Protein AF-A0A2W5YYU4-F1 (afdb_monomer)

pLDDT: mean 81.93, std 9.61, range [37.88, 91.38]

Secondary structure (DSSP, 8-state):
--HHHHHHHHHHHHHHHTT----SS--TTSPPPSSEEEETTSPPTT--HHHHHHHHTTSEEEEEE--TT--GGGTTTSTEEEEEESS--HHHHHHHHHHHH--

Radius of gyration: 12.79 Å; Cα contacts (8 Å, |Δi|>4): 121; c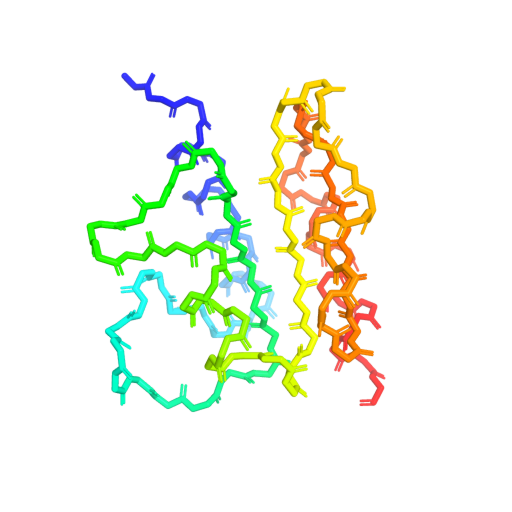hains: 1; bounding box: 33×30×32 Å

Organism: NCBI:txid3127015

Nearest PDB structures (foldseek):
  4d9g-assembly1_B  TM=3.992E-01  e=1.011E+00  Escherichia coli K-12
  1xea-assembly1_B  TM=5.828E-01  e=2.614E+00  Vibrio cholerae
  4d9m-assembly1_A  TM=4.147E-01  e=1.419E+00  Escherichia coli K-12
  4d9n-assembly1_B  TM=3.693E-01  e=1.992E+00  Escherichia coli K-12

Structure (mmCIF, N/CA/C/O backbone):
data_AF-A0A2W5YYU4-F1
#
_entry.id   AF-A0A2W5YYU4-F1
#
loop_
_atom_site.group_PDB
_atom_site.id
_atom_site.type_symbol
_atom_site.label_atom_id
_atom_site.label_alt_id
_atom_site.label_comp_id
_atom_site.label_asym_id
_atom_site.label_entity_id
_atom_site.label_seq_id
_atom_site.pdbx_PDB_ins_code
_atom_site.Cartn_x
_atom_site.Cartn_y
_atom_site.Cartn_z
_atom_site.occupancy
_atom_site.B_iso_or_equiv
_atom_site.auth_seq_id
_atom_site.auth_comp_id
_atom_site.auth_asym_id
_atom_site.auth_atom_id
_atom_site.pdbx_PDB_model_num
ATOM 1 N N . MET A 1 1 ? 19.364 9.387 -5.684 1.00 37.88 1 MET A N 1
ATOM 2 C CA . MET A 1 1 ? 18.039 9.543 -5.056 1.00 37.88 1 MET A CA 1
ATOM 3 C C . MET A 1 1 ? 17.054 8.809 -5.943 1.00 37.88 1 MET A C 1
ATOM 5 O O . MET A 1 1 ? 17.009 9.108 -7.130 1.00 37.88 1 MET A O 1
ATOM 9 N N . CYS A 1 2 ? 16.420 7.753 -5.434 1.00 39.72 2 CYS A N 1
ATOM 10 C CA . CYS A 1 2 ? 15.327 7.079 -6.139 1.00 39.72 2 CYS A CA 1
ATOM 11 C C . CYS A 1 2 ? 14.039 7.815 -5.782 1.00 39.72 2 CYS A C 1
ATOM 13 O O . CYS A 1 2 ? 13.822 8.074 -4.602 1.00 39.72 2 CYS A O 1
ATOM 15 N N . ALA A 1 3 ? 13.211 8.124 -6.780 1.00 52.31 3 ALA A N 1
ATOM 16 C CA . ALA A 1 3 ? 11.936 8.820 -6.597 1.00 52.31 3 ALA A CA 1
ATOM 17 C C . ALA A 1 3 ? 11.012 8.130 -5.569 1.00 52.31 3 ALA A C 1
ATOM 19 O O . ALA A 1 3 ? 10.203 8.790 -4.925 1.00 52.31 3 ALA A O 1
ATOM 20 N N . ASP A 1 4 ? 11.179 6.820 -5.365 1.00 64.75 4 ASP A N 1
ATOM 21 C CA . ASP A 1 4 ? 10.441 6.047 -4.364 1.00 64.75 4 ASP A CA 1
ATOM 22 C C . ASP A 1 4 ? 10.809 6.386 -2.913 1.00 64.75 4 ASP A C 1
ATOM 24 O O . ASP A 1 4 ? 9.954 6.303 -2.037 1.00 64.75 4 ASP A O 1
ATOM 28 N N . ALA A 1 5 ? 12.051 6.800 -2.635 1.00 67.31 5 ALA A N 1
ATOM 29 C CA . ALA A 1 5 ? 12.471 7.145 -1.275 1.00 67.31 5 ALA A CA 1
ATOM 30 C C . ALA A 1 5 ? 11.847 8.470 -0.812 1.00 67.31 5 ALA A C 1
ATOM 32 O O . ALA A 1 5 ? 11.309 8.535 0.290 1.00 67.31 5 ALA A O 1
ATOM 33 N N . ASP A 1 6 ? 11.848 9.484 -1.683 1.00 75.44 6 ASP A N 1
ATOM 34 C CA . ASP A 1 6 ? 11.248 10.794 -1.399 1.00 75.44 6 ASP A CA 1
ATOM 35 C C . ASP A 1 6 ? 9.714 10.679 -1.257 1.00 75.44 6 ASP A C 1
ATOM 37 O O . ASP A 1 6 ? 9.097 11.335 -0.414 1.00 75.44 6 ASP A O 1
ATOM 41 N N . LEU A 1 7 ? 9.087 9.797 -2.052 1.00 78.31 7 LEU A N 1
ATOM 42 C CA . LEU A 1 7 ? 7.665 9.464 -1.938 1.00 78.31 7 LEU A CA 1
ATOM 43 C C . LEU A 1 7 ? 7.346 8.797 -0.593 1.00 78.31 7 LEU A C 1
ATOM 45 O O . LEU A 1 7 ? 6.381 9.190 0.061 1.00 78.31 7 LEU A O 1
ATOM 49 N N . LEU A 1 8 ? 8.137 7.800 -0.184 1.00 78.44 8 LEU A N 1
ATOM 50 C CA . LEU A 1 8 ? 7.959 7.090 1.087 1.00 78.44 8 LEU A CA 1
ATOM 51 C C . LEU A 1 8 ? 8.166 8.010 2.294 1.00 78.44 8 LEU A C 1
ATOM 53 O O . LEU A 1 8 ? 7.393 7.932 3.250 1.00 78.44 8 LEU A O 1
ATOM 57 N N . GLU A 1 9 ? 9.168 8.889 2.246 1.00 82.75 9 GLU A N 1
ATOM 58 C CA . GLU A 1 9 ? 9.412 9.900 3.280 1.00 82.75 9 GLU A CA 1
ATOM 59 C C . GLU A 1 9 ? 8.215 10.850 3.393 1.00 82.75 9 GLU A C 1
ATOM 61 O O . GLU A 1 9 ? 7.593 10.928 4.452 1.00 82.75 9 GLU A O 1
ATOM 66 N N . SER A 1 10 ? 7.796 11.452 2.275 1.00 86.12 10 SER A N 1
ATOM 67 C CA . SER A 1 10 ? 6.640 12.359 2.234 1.00 86.1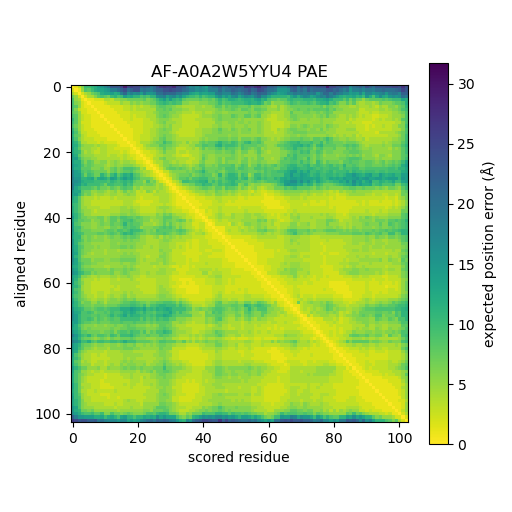2 10 SER A CA 1
ATOM 68 C C . SER A 1 10 ? 5.351 11.688 2.720 1.00 86.12 10 SER A C 1
ATOM 70 O O . SER A 1 10 ? 4.538 12.303 3.407 1.00 86.12 10 SER A O 1
ATOM 72 N N . LEU A 1 11 ? 5.135 10.419 2.357 1.00 84.75 11 LEU A N 1
ATOM 73 C CA . LEU A 1 11 ? 3.968 9.654 2.790 1.00 84.75 11 LEU A CA 1
ATOM 74 C C . LEU A 1 11 ? 3.997 9.397 4.300 1.00 84.75 11 LEU A C 1
ATOM 76 O O . LEU A 1 11 ? 2.979 9.567 4.966 1.00 84.75 11 LEU A O 1
ATOM 80 N N . THR A 1 12 ? 5.159 9.019 4.832 1.00 86.06 12 THR A N 1
ATOM 81 C CA . THR A 1 12 ? 5.352 8.767 6.266 1.00 86.06 12 THR A CA 1
ATOM 82 C C . THR A 1 12 ? 5.111 10.036 7.077 1.00 86.06 12 THR A C 1
ATOM 84 O O . THR A 1 12 ? 4.414 9.991 8.093 1.00 86.06 12 THR A O 1
ATOM 87 N N . GLU A 1 13 ? 5.632 11.176 6.618 1.00 88.62 13 GLU A N 1
ATOM 88 C CA . GLU A 1 13 ? 5.409 12.477 7.253 1.00 88.62 13 GLU A CA 1
ATOM 89 C C . GLU A 1 13 ? 3.926 12.855 7.265 1.00 88.62 13 GLU A C 1
ATOM 91 O O . GLU A 1 13 ? 3.388 13.185 8.321 1.00 88.62 13 GLU A O 1
ATOM 96 N N . LEU A 1 14 ? 3.240 12.749 6.122 1.00 87.50 14 LEU A N 1
ATOM 97 C CA . LEU A 1 14 ? 1.814 13.069 6.024 1.00 87.50 14 LEU A CA 1
ATOM 98 C C . LEU A 1 14 ? 0.952 12.174 6.915 1.00 87.50 14 LEU A C 1
ATOM 100 O O . LEU A 1 14 ? 0.102 12.674 7.641 1.00 87.50 14 LEU A O 1
ATOM 104 N N . MET A 1 15 ? 1.195 10.864 6.910 1.00 85.50 15 MET A N 1
ATOM 105 C CA . MET A 1 15 ? 0.479 9.931 7.783 1.00 85.50 15 MET A CA 1
ATOM 106 C C . MET A 1 15 ? 0.714 10.242 9.264 1.00 85.50 15 MET A C 1
ATOM 108 O O . MET A 1 15 ? -0.223 10.212 10.057 1.00 85.50 15 MET A O 1
ATOM 112 N N . THR A 1 16 ? 1.946 10.596 9.635 1.00 86.81 16 THR A N 1
ATOM 113 C CA . THR A 1 16 ? 2.275 10.974 11.016 1.00 86.81 16 THR A CA 1
ATOM 114 C C . THR A 1 16 ? 1.559 12.261 11.431 1.00 86.81 16 THR A C 1
ATOM 116 O O . THR A 1 16 ? 1.089 12.354 12.565 1.00 86.81 16 THR A O 1
ATOM 119 N N . LEU A 1 17 ? 1.435 13.239 10.525 1.00 87.56 17 LEU A N 1
ATOM 120 C CA . LEU A 1 17 ? 0.684 14.479 10.762 1.00 87.56 17 LEU A CA 1
ATOM 121 C C . LEU A 1 17 ? -0.813 14.222 10.991 1.00 87.56 17 LEU A C 1
ATOM 123 O O . LEU A 1 17 ? -1.403 14.863 11.857 1.00 87.56 17 LEU A O 1
ATOM 127 N N . GLU A 1 18 ? -1.394 13.244 10.294 1.00 84.25 18 GLU A N 1
ATOM 128 C CA . GLU A 1 18 ? -2.781 12.793 10.499 1.00 84.25 18 GLU A CA 1
ATOM 129 C C . GLU A 1 18 ? -2.945 11.862 11.720 1.00 84.25 18 GLU A C 1
ATOM 131 O O . GLU A 1 18 ? -4.036 11.369 12.003 1.00 84.25 18 GLU A O 1
ATOM 136 N N . GLY A 1 19 ? -1.871 11.605 12.476 1.00 82.19 19 GLY A N 1
ATOM 137 C CA . GLY A 1 19 ? -1.901 10.751 13.666 1.00 82.19 19 GLY A CA 1
ATOM 138 C C . GLY A 1 19 ? -1.920 9.246 13.373 1.00 82.19 19 GLY A C 1
ATOM 139 O O . GLY A 1 19 ? -2.181 8.451 14.277 1.00 82.19 19 GLY A O 1
ATOM 140 N N . VAL A 1 20 ? -1.620 8.834 12.139 1.00 83.31 20 VAL A N 1
ATOM 141 C CA . VAL A 1 20 ? -1.490 7.427 11.747 1.00 83.31 20 VAL A CA 1
ATOM 142 C C . VAL A 1 20 ? -0.092 6.925 12.110 1.00 83.31 20 VAL A C 1
ATOM 144 O O . VAL A 1 20 ? 0.923 7.477 11.687 1.00 83.31 20 VAL A O 1
ATOM 147 N N . ALA A 1 21 ? -0.023 5.847 12.894 1.00 83.19 21 ALA A N 1
ATOM 148 C CA . ALA A 1 21 ? 1.245 5.224 13.260 1.00 83.19 21 ALA A CA 1
ATOM 149 C C . ALA A 1 21 ? 1.837 4.455 12.068 1.00 83.19 21 ALA A C 1
ATOM 151 O O . ALA A 1 21 ? 1.305 3.423 11.657 1.00 83.19 21 ALA A O 1
ATOM 152 N N . VAL A 1 22 ? 2.965 4.931 11.537 1.00 82.56 22 VAL A N 1
ATOM 153 C CA . VAL A 1 22 ? 3.669 4.292 10.416 1.00 82.56 22 VAL A CA 1
ATOM 154 C C . VAL A 1 22 ? 4.898 3.547 10.919 1.00 82.56 22 VAL A C 1
ATOM 156 O O . VAL A 1 22 ? 5.729 4.103 11.632 1.00 82.56 22 VAL A O 1
ATOM 159 N N . THR A 1 23 ? 5.040 2.286 10.510 1.00 81.94 23 THR A N 1
ATOM 160 C CA . THR A 1 23 ? 6.277 1.516 10.708 1.00 81.94 23 THR A CA 1
ATOM 161 C C . THR A 1 23 ? 6.947 1.307 9.350 1.00 81.94 23 THR A C 1
ATOM 163 O O . THR A 1 23 ? 6.484 0.464 8.580 1.00 81.94 23 THR A O 1
ATOM 166 N N . PRO A 1 24 ? 8.011 2.058 9.016 1.00 77.75 24 PRO A N 1
ATOM 167 C CA . PRO A 1 24 ? 8.717 1.878 7.755 1.00 77.75 24 PRO A CA 1
ATOM 168 C C . PRO A 1 24 ? 9.535 0.582 7.784 1.00 77.75 24 PRO A C 1
ATOM 170 O O . PRO A 1 24 ? 10.218 0.300 8.766 1.00 77.75 24 PRO A O 1
ATOM 173 N N . ASN A 1 25 ? 9.491 -0.187 6.692 1.00 73.56 25 ASN A N 1
ATOM 174 C CA . ASN A 1 25 ? 10.269 -1.420 6.500 1.00 73.56 25 ASN A CA 1
ATOM 175 C C . ASN A 1 25 ? 10.269 -2.358 7.727 1.00 73.56 25 ASN A C 1
ATOM 177 O O . ASN A 1 25 ? 11.338 -2.678 8.254 1.00 73.56 25 ASN A O 1
ATOM 181 N N . PRO A 1 26 ? 9.088 -2.796 8.202 1.00 72.19 26 PRO A N 1
ATOM 182 C CA . PRO A 1 26 ? 9.002 -3.621 9.393 1.00 72.19 26 PRO A CA 1
ATOM 183 C C . PRO A 1 26 ? 9.738 -4.945 9.195 1.00 72.19 26 PRO A C 1
ATOM 185 O O . PRO A 1 26 ? 9.693 -5.562 8.125 1.00 72.19 26 PRO A O 1
ATOM 188 N N . GLU A 1 27 ? 10.364 -5.430 10.263 1.00 71.88 27 GLU A N 1
ATOM 189 C CA . GLU A 1 27 ? 10.930 -6.772 10.260 1.00 71.88 27 GLU A CA 1
ATOM 190 C C . GLU A 1 27 ? 9.837 -7.839 10.023 1.00 71.88 27 GLU A C 1
ATOM 192 O O . GLU A 1 27 ? 8.654 -7.630 10.340 1.00 71.88 27 GLU A O 1
ATOM 197 N N . PRO A 1 28 ? 10.213 -9.031 9.516 1.00 64.06 28 PRO A N 1
ATOM 198 C CA . PRO A 1 28 ? 9.350 -10.209 9.385 1.00 64.06 28 PRO A CA 1
ATOM 199 C C . PRO A 1 28 ? 8.565 -10.618 10.648 1.00 64.06 28 PRO A C 1
ATOM 201 O O . PRO A 1 28 ? 7.668 -11.450 10.567 1.00 64.06 28 PRO A O 1
ATOM 204 N N . THR A 1 29 ? 8.892 -10.048 11.805 1.00 67.69 29 THR A N 1
ATOM 205 C CA . THR A 1 29 ? 8.336 -10.358 13.129 1.00 67.69 29 THR A CA 1
ATOM 206 C C . THR A 1 29 ? 7.567 -9.198 13.765 1.00 67.69 29 THR A C 1
ATOM 208 O O . THR A 1 29 ? 7.087 -9.340 14.887 1.00 67.69 29 THR A O 1
ATOM 211 N N . ALA A 1 30 ? 7.451 -8.054 13.083 1.00 69.94 30 ALA A N 1
ATOM 212 C CA . ALA A 1 30 ? 6.695 -6.908 13.586 1.00 69.94 30 ALA A CA 1
ATOM 213 C C . ALA A 1 30 ? 5.214 -7.243 13.854 1.00 69.94 30 ALA A C 1
ATOM 215 O O . ALA A 1 30 ? 4.676 -8.194 13.281 1.00 69.94 30 ALA A O 1
ATOM 216 N N . ALA A 1 31 ? 4.578 -6.436 14.708 1.00 75.62 31 ALA A N 1
ATOM 217 C CA . ALA A 1 31 ? 3.155 -6.537 15.023 1.00 75.62 31 ALA A CA 1
ATOM 218 C C . ALA A 1 31 ? 2.270 -6.463 13.766 1.00 75.62 31 ALA A C 1
ATOM 220 O O . ALA A 1 31 ? 2.664 -5.893 12.745 1.00 75.62 31 ALA A O 1
ATOM 221 N N . ASP A 1 32 ? 1.071 -7.038 13.865 1.00 82.19 32 ASP A N 1
ATOM 222 C CA . ASP A 1 32 ? 0.107 -7.081 12.768 1.00 82.19 32 ASP A CA 1
ATOM 223 C C . ASP A 1 32 ? -0.394 -5.664 12.421 1.00 82.19 32 ASP A C 1
ATOM 225 O O . ASP A 1 32 ? -0.915 -4.969 13.300 1.00 82.19 32 ASP A O 1
ATOM 229 N N . PRO A 1 33 ? -0.237 -5.210 11.164 1.00 84.69 33 PRO A N 1
ATOM 230 C CA . PRO A 1 33 ? -0.688 -3.892 10.737 1.00 84.69 33 PRO A CA 1
ATOM 231 C C . PRO A 1 33 ? -2.191 -3.884 10.436 1.00 84.69 33 PRO A C 1
ATOM 233 O O . PRO A 1 33 ? -2.776 -4.905 10.089 1.00 84.69 33 PRO A O 1
ATOM 236 N N . THR A 1 34 ? -2.820 -2.711 10.485 1.00 86.69 34 THR A N 1
ATOM 237 C CA . THR A 1 34 ? -4.203 -2.527 10.005 1.00 86.69 34 THR A CA 1
ATOM 238 C C . THR A 1 34 ? -4.283 -2.404 8.482 1.00 86.69 34 THR A C 1
ATOM 240 O O . THR A 1 34 ? -5.277 -2.805 7.884 1.00 86.69 34 THR A O 1
ATOM 243 N N . LEU A 1 35 ? -3.230 -1.880 7.850 1.00 87.88 35 LEU A N 1
ATOM 244 C CA . LEU A 1 35 ? -3.098 -1.675 6.409 1.00 87.88 35 LEU A CA 1
ATOM 245 C C . LEU A 1 35 ? -1.625 -1.819 6.016 1.00 87.88 35 LEU A C 1
ATOM 247 O O . LEU A 1 35 ? -0.735 -1.351 6.727 1.00 87.88 35 LEU A O 1
ATOM 251 N N . VAL A 1 36 ? -1.366 -2.430 4.864 1.00 89.00 36 VAL A N 1
ATOM 252 C CA . VAL A 1 36 ? -0.016 -2.572 4.308 1.00 89.00 36 VAL A CA 1
ATOM 253 C C . VAL A 1 36 ? 0.120 -1.718 3.058 1.00 89.00 36 VAL A C 1
ATOM 255 O O . VAL A 1 36 ? -0.633 -1.901 2.109 1.00 89.00 36 VAL A O 1
ATOM 258 N N . VAL A 1 37 ? 1.115 -0.835 3.015 1.00 88.25 37 VAL A N 1
ATOM 259 C CA . VAL A 1 37 ? 1.500 -0.112 1.794 1.00 88.25 37 VAL A CA 1
ATOM 260 C C . VAL A 1 37 ? 2.867 -0.616 1.355 1.00 88.25 37 VAL A C 1
ATOM 262 O O . VAL A 1 37 ? 3.812 -0.599 2.144 1.00 88.25 37 VAL A O 1
ATOM 265 N N . ALA A 1 38 ? 2.980 -1.092 0.118 1.00 87.38 38 ALA A N 1
ATOM 266 C CA . ALA A 1 38 ? 4.214 -1.678 -0.390 1.00 87.38 38 ALA A CA 1
ATOM 267 C C . ALA A 1 38 ? 4.521 -1.216 -1.817 1.00 87.38 38 ALA A C 1
ATOM 269 O O . ALA A 1 38 ? 3.697 -1.349 -2.719 1.00 87.38 38 ALA A O 1
ATOM 270 N N . ALA A 1 39 ? 5.739 -0.716 -2.027 1.00 87.19 39 ALA A N 1
ATOM 271 C CA . ALA A 1 39 ? 6.263 -0.413 -3.353 1.00 87.19 39 ALA A CA 1
ATOM 272 C C . ALA A 1 39 ? 6.831 -1.687 -3.994 1.00 87.19 39 ALA A C 1
ATOM 274 O O . ALA A 1 39 ? 7.865 -2.206 -3.574 1.00 87.19 39 ALA A O 1
ATOM 275 N N . ALA A 1 40 ? 6.155 -2.193 -5.024 1.00 82.56 40 ALA A N 1
ATOM 276 C CA . ALA A 1 40 ? 6.509 -3.438 -5.693 1.00 82.56 40 ALA A CA 1
ATOM 277 C C . ALA A 1 40 ? 7.764 -3.338 -6.575 1.00 82.56 40 ALA A C 1
ATOM 279 O O . ALA A 1 40 ? 8.321 -4.366 -6.962 1.00 82.56 40 ALA A O 1
ATOM 280 N N . ASP A 1 41 ? 8.229 -2.121 -6.856 1.00 82.38 41 ASP A N 1
ATOM 281 C CA . ASP A 1 41 ? 9.466 -1.880 -7.604 1.00 82.38 41 ASP A CA 1
ATOM 282 C C . ASP A 1 41 ? 10.687 -1.703 -6.684 1.00 82.38 41 ASP A C 1
ATOM 284 O O . ASP A 1 41 ? 11.825 -1.727 -7.150 1.00 82.38 41 ASP A O 1
ATOM 288 N N . ALA A 1 42 ? 10.465 -1.565 -5.371 1.00 79.88 42 ALA A N 1
ATOM 289 C CA . ALA A 1 42 ? 11.488 -1.228 -4.385 1.00 79.88 42 ALA A CA 1
ATOM 290 C C . ALA A 1 42 ? 11.375 -2.106 -3.126 1.00 79.88 42 ALA A C 1
ATOM 292 O O . ALA A 1 42 ? 11.182 -1.620 -2.011 1.00 79.88 42 ALA A O 1
ATOM 293 N N . TRP A 1 43 ? 11.497 -3.425 -3.298 1.00 79.25 43 TRP A N 1
ATOM 294 C CA . TRP A 1 43 ? 11.444 -4.367 -2.179 1.00 79.25 43 TRP A CA 1
ATOM 295 C C . TRP A 1 43 ? 12.666 -4.249 -1.254 1.00 79.25 43 TRP A C 1
ATOM 297 O O . TRP A 1 43 ? 13.803 -4.203 -1.738 1.00 79.25 43 TRP A O 1
ATOM 307 N N . PRO A 1 44 ? 12.476 -4.308 0.076 1.00 75.50 44 PRO A N 1
ATOM 308 C CA . PRO A 1 44 ? 13.588 -4.522 0.987 1.00 75.50 44 PRO A CA 1
ATOM 309 C C . PRO A 1 44 ? 14.226 -5.908 0.764 1.00 75.50 44 PRO A C 1
ATOM 311 O O . PRO A 1 44 ? 13.562 -6.835 0.288 1.00 75.50 44 PRO A O 1
ATOM 314 N N . PRO A 1 45 ? 15.502 -6.106 1.145 1.00 77.19 45 PRO A N 1
ATOM 315 C CA . PRO A 1 45 ? 16.156 -7.407 1.046 1.00 77.19 45 PRO A CA 1
ATOM 316 C C . PRO A 1 45 ? 15.340 -8.520 1.721 1.00 77.19 45 PRO A C 1
ATOM 318 O O . PRO A 1 45 ? 14.891 -8.372 2.855 1.00 77.19 45 PRO A O 1
ATOM 321 N N . GLY A 1 46 ? 15.151 -9.640 1.019 1.00 76.62 46 GLY A N 1
ATOM 322 C CA . GLY A 1 46 ? 14.381 -10.788 1.516 1.00 76.62 46 GLY A CA 1
ATOM 323 C C . GLY A 1 46 ? 12.861 -10.674 1.349 1.00 76.62 46 GLY A C 1
ATOM 324 O O . GLY A 1 46 ? 12.158 -11.652 1.604 1.00 76.62 46 GLY A O 1
ATOM 325 N N . TRP A 1 47 ? 12.350 -9.536 0.875 1.00 81.31 47 TRP A N 1
ATOM 326 C CA . TRP A 1 47 ? 10.944 -9.384 0.520 1.00 81.31 47 TRP A CA 1
ATOM 327 C C . TRP A 1 47 ? 10.696 -9.690 -0.954 1.00 81.31 47 TRP A C 1
ATOM 329 O O . TRP A 1 47 ? 11.489 -9.381 -1.838 1.00 81.31 47 TRP A O 1
ATOM 339 N N . THR A 1 48 ? 9.554 -10.315 -1.206 1.00 85.50 48 THR A N 1
ATOM 340 C CA . THR A 1 48 ? 9.004 -10.602 -2.527 1.00 85.50 48 THR A CA 1
ATOM 341 C C . THR A 1 48 ? 7.493 -10.420 -2.461 1.00 85.50 48 THR A C 1
ATOM 343 O O . THR A 1 48 ? 6.906 -10.464 -1.377 1.00 85.50 48 THR A O 1
ATOM 346 N N . LEU A 1 49 ? 6.829 -10.318 -3.613 1.00 84.25 49 LEU A N 1
ATOM 347 C CA . LEU A 1 49 ? 5.365 -10.332 -3.648 1.00 84.25 49 LEU A CA 1
ATOM 348 C C . LEU A 1 49 ? 4.791 -11.593 -2.975 1.00 84.25 49 LEU A C 1
ATOM 350 O O . LEU A 1 49 ? 3.809 -11.513 -2.246 1.00 84.25 49 LEU A O 1
ATOM 354 N N . ALA A 1 50 ? 5.437 -12.749 -3.159 1.00 86.25 50 ALA A N 1
ATOM 355 C CA . ALA A 1 50 ? 5.020 -14.002 -2.535 1.00 86.25 50 ALA A CA 1
ATOM 356 C C . ALA A 1 50 ? 5.140 -13.969 -1.002 1.00 86.25 50 ALA A C 1
ATOM 358 O O . ALA A 1 50 ? 4.227 -14.423 -0.316 1.00 86.25 50 ALA A O 1
ATOM 359 N N . SER A 1 51 ? 6.227 -13.416 -0.452 1.00 86.31 51 SER A N 1
ATOM 360 C CA . SER A 1 51 ? 6.403 -13.305 1.003 1.00 86.31 51 SER A CA 1
ATOM 361 C C . SER A 1 51 ? 5.477 -12.254 1.617 1.00 86.31 51 SER A C 1
ATOM 363 O O . SER A 1 51 ? 4.932 -12.485 2.695 1.00 86.31 51 SER A O 1
ATOM 365 N N . LEU A 1 52 ? 5.244 -11.139 0.914 1.00 85.88 52 LEU A N 1
ATOM 366 C CA . LEU A 1 52 ? 4.252 -10.133 1.291 1.00 85.88 52 LEU A CA 1
ATOM 367 C C . LEU A 1 52 ? 2.856 -10.761 1.346 1.00 85.88 52 LEU A C 1
ATOM 369 O O . LEU A 1 52 ? 2.162 -10.639 2.349 1.00 85.88 52 LEU A O 1
ATOM 373 N N . HIS A 1 53 ? 2.476 -11.488 0.298 1.00 87.06 53 HIS A N 1
ATOM 374 C CA . HIS A 1 53 ? 1.188 -12.157 0.211 1.00 87.06 53 HIS A CA 1
ATOM 375 C C . HIS A 1 53 ? 1.028 -13.236 1.291 1.00 87.06 53 HIS A C 1
ATOM 377 O O . HIS A 1 53 ? 0.025 -13.249 1.994 1.00 87.06 53 HIS A O 1
ATOM 383 N N . ALA A 1 54 ? 2.032 -14.088 1.508 1.00 86.94 54 ALA A N 1
ATOM 384 C CA . ALA A 1 54 ? 1.976 -15.124 2.539 1.00 86.94 54 ALA A CA 1
ATOM 385 C C . ALA A 1 54 ? 1.768 -14.553 3.950 1.00 86.94 54 ALA A C 1
ATOM 387 O O . ALA A 1 54 ? 1.081 -15.169 4.766 1.00 86.94 54 ALA A O 1
ATOM 388 N N . ARG A 1 55 ? 2.353 -13.385 4.236 1.00 84.56 55 ARG A N 1
ATOM 389 C CA . ARG A 1 55 ? 2.271 -12.760 5.555 1.00 84.56 55 ARG A CA 1
ATOM 390 C C . ARG A 1 55 ? 1.042 -11.876 5.726 1.00 84.56 55 ARG A C 1
ATOM 392 O O . ARG A 1 55 ? 0.436 -11.887 6.791 1.00 84.56 55 ARG A O 1
ATOM 399 N N . PHE A 1 56 ? 0.688 -11.118 4.694 1.00 86.62 56 PHE A N 1
ATOM 400 C CA . PHE A 1 56 ? -0.287 -10.041 4.801 1.00 86.62 56 PHE A CA 1
ATOM 401 C C . PHE A 1 56 ? -1.561 -10.246 3.977 1.00 86.62 56 PHE A C 1
ATOM 403 O O . PHE A 1 56 ? -2.366 -9.326 3.895 1.00 86.62 56 PHE A O 1
ATOM 410 N N . CYS A 1 57 ? -1.807 -11.433 3.409 1.00 87.25 57 CYS A N 1
ATOM 411 C CA . CYS A 1 57 ? -3.018 -11.710 2.616 1.00 87.25 57 CYS A CA 1
ATOM 412 C C . CYS A 1 57 ? -4.338 -11.370 3.326 1.00 87.25 57 CYS A C 1
ATOM 414 O O . CYS A 1 57 ? -5.330 -11.100 2.656 1.00 87.25 57 CYS A O 1
ATOM 416 N N . ARG A 1 58 ? -4.355 -11.383 4.663 1.00 88.12 58 ARG A N 1
ATOM 417 C CA . ARG A 1 58 ? -5.532 -11.092 5.498 1.00 88.12 58 ARG A CA 1
ATOM 418 C C . ARG A 1 58 ? -5.753 -9.609 5.780 1.00 88.12 58 ARG A C 1
ATOM 420 O O . ARG A 1 58 ? -6.820 -9.251 6.270 1.00 88.12 58 ARG A O 1
ATOM 427 N N . PHE A 1 59 ? -4.768 -8.764 5.500 1.00 86.94 59 PHE A N 1
ATOM 428 C CA . PHE A 1 59 ? -4.858 -7.330 5.738 1.00 86.94 59 PHE A CA 1
ATOM 429 C C . PHE A 1 59 ? -5.128 -6.600 4.419 1.00 86.94 59 PHE A C 1
ATOM 431 O O . PHE A 1 59 ? -4.696 -7.061 3.354 1.00 86.94 59 PHE A O 1
ATOM 438 N N . PRO A 1 60 ? -5.834 -5.461 4.461 1.00 88.81 60 PRO A N 1
ATOM 439 C CA . PRO A 1 60 ? -5.871 -4.536 3.344 1.00 88.81 60 PRO A CA 1
ATOM 440 C C . PRO A 1 60 ? -4.450 -4.198 2.886 1.00 88.81 60 PRO A C 1
ATOM 442 O O . PRO A 1 60 ? -3.561 -3.955 3.708 1.00 88.81 60 PRO A O 1
ATOM 445 N N . CYS A 1 61 ? -4.224 -4.209 1.575 1.00 89.94 61 CYS A N 1
ATOM 446 C CA . CYS A 1 61 ? -2.907 -3.957 1.009 1.00 89.94 61 CYS A CA 1
ATOM 447 C C . CYS A 1 61 ? -2.998 -3.025 -0.196 1.00 89.94 61 CYS A C 1
ATOM 449 O O . CYS A 1 61 ? -3.783 -3.266 -1.109 1.00 89.94 61 CYS A O 1
ATOM 451 N N . ILE A 1 62 ? -2.170 -1.984 -0.205 1.00 90.88 62 ILE A N 1
ATOM 452 C CA . ILE A 1 62 ? -1.961 -1.080 -1.330 1.00 90.88 62 ILE A CA 1
ATOM 453 C C . ILE A 1 62 ? -0.589 -1.394 -1.928 1.00 90.88 62 ILE A C 1
ATOM 455 O O . ILE A 1 62 ? 0.445 -1.186 -1.289 1.00 90.88 62 ILE A O 1
ATOM 459 N N . LEU A 1 63 ? -0.578 -1.878 -3.166 1.00 90.88 63 LEU A N 1
ATOM 460 C CA . LEU A 1 63 ? 0.629 -2.080 -3.956 1.00 90.88 63 LEU A CA 1
ATOM 461 C C . LEU A 1 63 ? 0.872 -0.877 -4.864 1.00 90.88 63 LEU A C 1
ATOM 463 O O . LEU A 1 63 ? 0.003 -0.499 -5.647 1.00 90.88 63 LEU A O 1
ATOM 467 N N . LEU A 1 64 ? 2.073 -0.313 -4.786 1.00 90.12 64 LEU A N 1
ATOM 468 C CA . LEU A 1 64 ? 2.534 0.786 -5.630 1.00 90.12 64 LEU A CA 1
ATOM 469 C C . LEU A 1 64 ? 3.512 0.241 -6.677 1.00 90.12 64 LEU A C 1
ATOM 471 O O . LEU A 1 64 ? 4.458 -0.454 -6.313 1.00 90.12 64 LEU A O 1
ATOM 475 N N . SER A 1 65 ? 3.329 0.546 -7.960 1.00 88.81 65 SER A N 1
ATOM 476 C CA . SER A 1 65 ? 4.330 0.225 -8.993 1.00 88.81 65 SER A CA 1
ATOM 477 C C . SER A 1 65 ? 4.232 1.174 -10.180 1.00 88.81 65 SER A C 1
ATOM 479 O O . SER A 1 65 ? 3.140 1.507 -10.629 1.00 88.81 65 SER A O 1
ATOM 481 N N . GLY A 1 66 ? 5.370 1.603 -10.714 1.00 87.12 66 GLY A N 1
ATOM 482 C CA . GLY A 1 66 ? 5.498 2.313 -11.985 1.00 87.12 66 GLY A CA 1
ATOM 483 C C . GLY A 1 66 ? 5.629 1.388 -13.195 1.00 87.12 66 GLY A C 1
ATOM 484 O O . GLY A 1 66 ? 5.711 1.869 -14.326 1.00 87.12 66 GLY A O 1
ATOM 485 N N . SER A 1 67 ? 5.654 0.067 -12.998 1.00 83.94 67 SER A N 1
ATOM 486 C CA . SER A 1 67 ? 5.707 -0.892 -14.099 1.00 83.94 67 SER A CA 1
ATOM 487 C C . SER A 1 67 ? 4.423 -0.847 -14.927 1.00 83.94 67 SER A C 1
ATOM 489 O O . SER A 1 67 ? 3.342 -1.133 -14.426 1.00 83.94 67 SER A O 1
ATOM 491 N N . ALA A 1 68 ? 4.548 -0.590 -16.233 1.00 80.12 68 ALA A N 1
ATOM 492 C CA . ALA A 1 68 ? 3.425 -0.653 -17.177 1.00 80.12 68 ALA A CA 1
ATOM 493 C C . ALA A 1 68 ? 2.867 -2.076 -17.368 1.00 80.12 68 ALA A C 1
ATOM 495 O O . ALA A 1 68 ? 1.821 -2.262 -17.986 1.00 80.12 68 ALA A O 1
ATOM 496 N N . LEU A 1 69 ? 3.601 -3.082 -16.887 1.00 79.94 69 LEU A N 1
ATOM 497 C CA . LEU A 1 69 ? 3.175 -4.474 -16.898 1.00 79.94 69 LEU A CA 1
ATOM 498 C C . LEU A 1 69 ? 2.469 -4.863 -15.602 1.00 79.94 69 LEU A C 1
ATOM 500 O O . LEU A 1 69 ? 1.804 -5.889 -15.602 1.00 79.94 69 LEU A O 1
ATOM 504 N N . ALA A 1 70 ? 2.620 -4.094 -14.519 1.00 81.81 70 ALA A N 1
ATOM 505 C CA . ALA A 1 70 ? 1.892 -4.318 -13.279 1.00 81.81 70 ALA A CA 1
ATOM 506 C C . ALA A 1 70 ? 0.485 -3.706 -13.370 1.00 81.81 70 ALA A C 1
ATOM 508 O O . ALA A 1 70 ? 0.256 -2.726 -14.074 1.00 81.81 70 ALA A O 1
ATOM 509 N N . GLY A 1 71 ? -0.467 -4.311 -12.668 1.00 83.38 71 GLY A N 1
ATOM 510 C CA . GLY A 1 71 ? -1.854 -3.862 -12.627 1.00 83.38 71 GLY A CA 1
ATOM 511 C C . GLY A 1 71 ? -2.593 -4.511 -11.466 1.00 83.38 71 GLY A C 1
ATOM 512 O O . GLY A 1 71 ? -1.980 -5.192 -10.642 1.00 83.38 71 GLY A O 1
ATOM 513 N N . ASP A 1 72 ? -3.916 -4.369 -11.437 1.00 84.12 72 ASP A N 1
ATOM 514 C CA . ASP A 1 72 ? -4.773 -4.856 -10.341 1.00 84.12 72 ASP A CA 1
ATOM 515 C C . ASP A 1 72 ? -4.555 -6.338 -9.998 1.00 84.12 72 ASP A C 1
ATOM 517 O O . ASP A 1 72 ? -4.652 -6.750 -8.842 1.00 84.12 72 ASP A O 1
ATOM 521 N N . PHE A 1 73 ? -4.172 -7.150 -10.987 1.00 84.69 73 PHE A N 1
ATOM 522 C CA . PHE A 1 73 ? -3.857 -8.564 -10.793 1.00 84.69 73 PHE A CA 1
ATOM 523 C C . PHE A 1 73 ? -2.690 -8.808 -9.815 1.00 84.69 73 PHE A C 1
ATOM 525 O O . PHE A 1 73 ? -2.635 -9.867 -9.194 1.00 84.69 73 PHE A O 1
ATOM 532 N N . ALA A 1 74 ? -1.771 -7.850 -9.645 1.00 84.12 74 ALA A N 1
ATOM 533 C CA . ALA A 1 74 ? -0.675 -7.944 -8.680 1.00 84.12 74 ALA A CA 1
ATOM 534 C C . ALA A 1 74 ? -1.185 -7.885 -7.231 1.00 84.12 74 ALA A C 1
ATOM 536 O O . ALA A 1 74 ? -0.592 -8.498 -6.343 1.00 84.12 74 ALA A O 1
ATOM 537 N N . ALA A 1 75 ? -2.305 -7.191 -7.002 1.00 85.56 75 ALA A N 1
ATOM 538 C CA . ALA A 1 75 ? -2.948 -7.068 -5.698 1.00 85.56 75 ALA A CA 1
ATOM 539 C C . ALA A 1 75 ? -4.029 -8.139 -5.454 1.00 85.56 75 ALA A C 1
ATOM 541 O O . ALA A 1 75 ? -4.515 -8.273 -4.334 1.00 85.56 75 ALA A O 1
ATOM 542 N N . ALA A 1 76 ? -4.374 -8.949 -6.459 1.00 84.12 76 ALA A N 1
ATOM 543 C CA . ALA A 1 76 ? -5.480 -9.908 -6.389 1.00 84.12 76 ALA A CA 1
ATOM 544 C C . ALA A 1 76 ? -5.316 -11.019 -5.331 1.00 84.12 76 ALA A C 1
ATOM 546 O O . ALA A 1 76 ? -6.290 -11.687 -4.994 1.00 84.12 76 ALA A O 1
ATOM 547 N N . GLY A 1 77 ? -4.106 -11.238 -4.804 1.00 81.12 77 GLY A N 1
ATOM 548 C CA . GLY A 1 77 ? -3.884 -12.176 -3.699 1.00 81.12 77 GLY A CA 1
ATOM 549 C C . GLY A 1 77 ? -4.406 -11.673 -2.344 1.00 81.12 77 GLY A C 1
ATOM 550 O O . GLY A 1 77 ? -4.736 -12.461 -1.462 1.00 81.12 77 GLY A O 1
ATOM 551 N N . PHE A 1 78 ? -4.519 -10.361 -2.154 1.00 86.56 78 PHE A N 1
ATOM 552 C CA . PHE A 1 78 ? -4.897 -9.792 -0.863 1.00 86.56 78 PHE A CA 1
ATOM 553 C C . PHE A 1 78 ? -6.419 -9.750 -0.699 1.00 86.56 78 PHE A C 1
ATOM 555 O O . PHE A 1 78 ? -7.145 -9.432 -1.638 1.00 86.56 78 PHE A O 1
ATOM 562 N N . GLN A 1 79 ? -6.907 -10.006 0.520 1.00 80.94 79 GLN A N 1
ATOM 563 C CA . 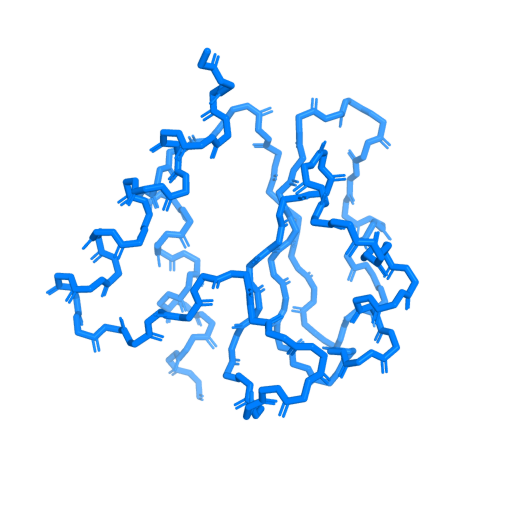GLN A 1 79 ? -8.336 -9.983 0.857 1.00 80.94 79 GLN A CA 1
ATOM 564 C C . GLN A 1 79 ? -9.000 -8.639 0.503 1.00 80.94 79 GLN A C 1
ATOM 566 O O . GLN A 1 79 ? -10.174 -8.611 0.139 1.00 80.94 79 GLN A O 1
ATOM 571 N N . ARG A 1 80 ? -8.239 -7.538 0.583 1.00 85.88 80 ARG A N 1
ATOM 572 C CA . ARG A 1 80 ? -8.595 -6.198 0.090 1.00 85.88 80 ARG A CA 1
ATOM 573 C C . ARG A 1 80 ? -7.365 -5.555 -0.562 1.00 85.88 80 ARG A C 1
ATOM 575 O O . ARG A 1 80 ? -6.713 -4.700 0.035 1.00 85.88 80 ARG A O 1
ATOM 582 N N . GLY A 1 81 ? -6.998 -6.059 -1.738 1.00 89.06 81 GLY A N 1
ATOM 583 C CA . GLY A 1 81 ? -5.853 -5.582 -2.510 1.00 89.06 81 GLY A CA 1
ATOM 584 C C . GLY A 1 81 ? -6.195 -4.421 -3.440 1.00 89.06 81 GLY A C 1
ATOM 585 O O . GLY A 1 81 ? -7.127 -4.518 -4.233 1.00 89.06 81 GLY A O 1
ATOM 586 N N . TYR A 1 82 ? -5.399 -3.359 -3.379 1.00 91.00 82 TYR A N 1
ATOM 587 C CA . TYR A 1 82 ? -5.488 -2.185 -4.239 1.00 91.00 82 TYR A CA 1
ATOM 588 C C . TYR A 1 82 ? -4.167 -1.994 -4.966 1.00 91.00 82 TYR A C 1
ATOM 590 O O . TYR A 1 82 ? -3.097 -2.143 -4.376 1.00 91.00 82 TYR A O 1
ATOM 598 N N . PHE A 1 83 ? -4.239 -1.652 -6.245 1.00 9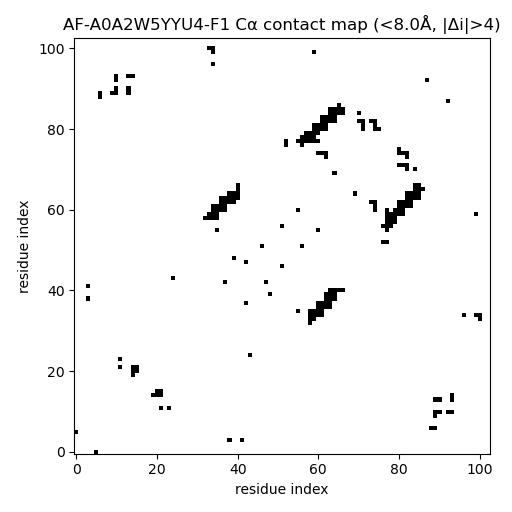1.38 83 PHE A N 1
ATOM 599 C CA . PHE A 1 83 ? -3.071 -1.297 -7.033 1.00 91.38 83 PHE A CA 1
ATOM 600 C C . PHE A 1 83 ? -3.110 0.194 -7.353 1.00 91.38 83 PHE A C 1
ATOM 602 O O . PHE A 1 83 ? -4.130 0.725 -7.789 1.00 91.38 83 PHE A O 1
ATOM 609 N N . VAL A 1 84 ? -1.991 0.875 -7.133 1.00 90.56 84 VAL A N 1
ATOM 610 C CA . VAL A 1 84 ? -1.809 2.280 -7.489 1.00 90.56 84 VAL A CA 1
ATOM 611 C C . VAL A 1 84 ? -0.598 2.375 -8.400 1.00 90.56 84 VAL A C 1
ATOM 613 O O . VAL A 1 84 ? 0.527 2.043 -8.020 1.00 90.56 84 VAL A O 1
ATOM 616 N N . GLN A 1 85 ? -0.833 2.851 -9.617 1.00 89.38 85 GLN A N 1
ATOM 617 C CA . GLN A 1 85 ? 0.233 3.042 -10.583 1.00 89.38 85 GLN A CA 1
ATOM 618 C C . GLN A 1 85 ? 1.040 4.307 -10.254 1.00 89.38 85 GLN A C 1
ATOM 620 O O . GLN A 1 85 ? 0.472 5.371 -10.007 1.00 89.38 85 GLN A O 1
ATOM 625 N N . LEU A 1 86 ? 2.368 4.198 -10.264 1.00 86.56 86 LEU A N 1
ATOM 626 C CA . LEU A 1 86 ? 3.278 5.339 -10.169 1.00 86.56 86 LEU A CA 1
ATOM 627 C C . LEU A 1 86 ? 3.498 5.964 -11.565 1.00 86.56 86 LEU A C 1
ATOM 629 O O . LEU A 1 86 ? 3.489 5.240 -12.564 1.00 86.56 86 LEU A O 1
ATOM 633 N N . PRO A 1 87 ? 3.736 7.288 -11.666 1.00 86.12 87 PRO A N 1
ATOM 634 C CA . PRO A 1 87 ? 3.862 8.248 -10.569 1.00 86.12 87 PRO A CA 1
ATOM 635 C C . PRO A 1 87 ? 2.509 8.599 -9.935 1.00 86.12 87 PRO A C 1
ATOM 637 O O . PRO A 1 87 ? 1.516 8.802 -10.627 1.00 86.12 87 PRO A O 1
ATOM 640 N N . THR A 1 88 ? 2.494 8.727 -8.610 1.00 85.81 88 THR A N 1
ATOM 641 C CA . THR A 1 88 ? 1.325 9.173 -7.842 1.00 85.81 88 THR A CA 1
ATOM 642 C C . THR A 1 88 ? 1.731 10.222 -6.813 1.00 85.81 88 THR A C 1
ATOM 644 O O . THR A 1 88 ? 2.919 10.456 -6.584 1.00 85.81 88 THR A O 1
ATOM 647 N N . THR A 1 89 ? 0.748 10.869 -6.192 1.00 86.62 89 THR A N 1
ATOM 648 C CA . THR A 1 89 ? 1.002 11.835 -5.118 1.00 86.62 89 THR A CA 1
ATOM 649 C C . THR A 1 89 ? 0.845 11.172 -3.747 1.00 86.62 89 THR A C 1
ATOM 651 O O . THR A 1 89 ? -0.070 10.361 -3.578 1.00 86.62 89 THR A O 1
ATOM 654 N N . PRO A 1 90 ? 1.652 11.557 -2.739 1.00 86.00 90 PRO A N 1
ATOM 655 C CA . PRO A 1 90 ? 1.472 11.089 -1.363 1.00 86.00 90 PRO A CA 1
ATOM 656 C C . PRO A 1 90 ? 0.036 11.286 -0.848 1.00 86.00 90 PRO A C 1
ATOM 658 O O . PRO A 1 90 ? -0.522 10.419 -0.184 1.00 86.00 90 PRO A O 1
ATOM 661 N N . ARG A 1 91 ? -0.599 12.407 -1.225 1.00 87.31 91 ARG A N 1
ATOM 662 C CA . ARG A 1 91 ? -1.973 12.743 -0.831 1.00 87.31 91 ARG A CA 1
ATOM 663 C C . ARG A 1 91 ? -3.016 11.785 -1.408 1.00 87.31 91 ARG A C 1
ATOM 665 O O . ARG A 1 91 ? -3.972 11.464 -0.718 1.00 87.31 91 ARG A O 1
ATOM 672 N N . ALA A 1 92 ? -2.833 11.312 -2.641 1.00 87.88 92 ALA A N 1
ATOM 673 C CA . ALA A 1 92 ? -3.732 10.318 -3.227 1.00 87.88 92 ALA A CA 1
ATOM 674 C C . ALA A 1 92 ? -3.662 8.978 -2.476 1.00 87.88 92 ALA A C 1
ATOM 676 O O . ALA A 1 92 ? -4.693 8.353 -2.250 1.00 87.88 92 ALA A O 1
ATOM 677 N N . ILE A 1 93 ? -2.461 8.567 -2.050 1.00 88.44 93 ILE A N 1
ATOM 678 C CA . ILE A 1 93 ? -2.277 7.358 -1.234 1.00 88.44 93 ILE A CA 1
ATOM 679 C C . ILE A 1 93 ? -2.928 7.543 0.142 1.00 88.44 93 ILE A C 1
ATOM 681 O O . ILE A 1 93 ? -3.606 6.635 0.611 1.00 88.44 93 ILE A O 1
ATOM 685 N N . LEU A 1 94 ? -2.759 8.712 0.769 1.00 87.81 94 LEU A N 1
ATOM 686 C CA . LEU A 1 94 ? -3.366 9.024 2.064 1.00 87.81 94 LEU A CA 1
ATOM 687 C C . LEU A 1 94 ? -4.898 8.938 2.021 1.00 87.81 94 LEU A C 1
ATOM 689 O O . LEU A 1 94 ? -5.471 8.271 2.872 1.00 87.81 94 LEU A O 1
ATOM 693 N N . CYS A 1 95 ? -5.552 9.520 1.009 1.00 88.44 95 CYS A N 1
ATOM 694 C CA . CYS A 1 95 ? -7.009 9.411 0.874 1.00 88.44 95 CYS A CA 1
ATOM 695 C C . CYS A 1 95 ? -7.466 7.946 0.781 1.00 88.44 95 CYS A C 1
ATOM 697 O O . CYS A 1 95 ? -8.412 7.553 1.455 1.00 88.44 95 CYS A O 1
ATOM 699 N N . LEU A 1 96 ? -6.741 7.117 0.021 1.00 88.25 96 LEU A N 1
ATOM 700 C CA . LEU A 1 96 ? -6.992 5.674 -0.038 1.00 88.25 96 LEU A CA 1
ATOM 701 C C . LEU A 1 96 ? -6.814 5.002 1.330 1.00 88.25 96 LEU A C 1
ATOM 703 O O . LEU A 1 96 ? -7.602 4.144 1.707 1.00 88.25 96 LEU A O 1
ATOM 707 N N . VAL A 1 97 ? -5.789 5.377 2.092 1.00 87.94 97 VAL A N 1
ATOM 708 C CA . VAL A 1 97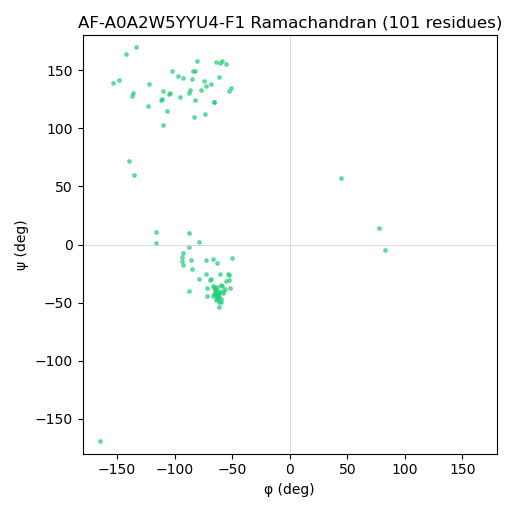 ? -5.549 4.839 3.439 1.00 87.94 97 VAL A CA 1
ATOM 709 C C . VAL A 1 97 ? -6.700 5.183 4.385 1.00 87.94 97 VAL A C 1
ATOM 711 O O . VAL A 1 97 ? -7.142 4.311 5.134 1.00 87.94 97 VAL A O 1
ATOM 714 N N .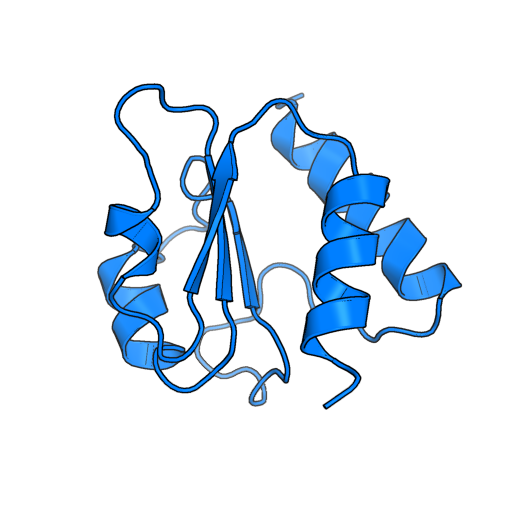 GLU A 1 98 ? -7.206 6.414 4.334 1.00 85.75 98 GLU A N 1
ATOM 715 C CA . GLU A 1 98 ? -8.349 6.869 5.133 1.00 85.75 98 GLU A CA 1
ATOM 716 C C . GLU A 1 98 ? -9.626 6.094 4.786 1.00 85.75 98 GLU A C 1
ATOM 718 O O . GLU A 1 98 ? -10.299 5.586 5.683 1.00 85.75 98 GLU A O 1
ATOM 723 N N . GLU A 1 99 ? -9.920 5.917 3.493 1.00 85.94 99 GLU A N 1
ATOM 724 C CA . GLU A 1 99 ? -11.065 5.126 3.021 1.00 85.94 99 GLU A CA 1
ATOM 725 C C . GLU A 1 99 ? -10.998 3.663 3.485 1.00 85.94 99 GLU A C 1
ATOM 727 O O . GLU A 1 99 ? -12.025 3.048 3.771 1.00 85.94 99 GLU A O 1
ATOM 732 N N . LEU A 1 100 ? -9.795 3.090 3.575 1.00 82.38 100 LEU A N 1
ATOM 733 C CA . LEU A 1 100 ? -9.599 1.699 3.994 1.00 82.38 100 LEU A CA 1
ATOM 734 C C . LEU A 1 100 ? -9.545 1.507 5.508 1.00 82.38 100 LEU A C 1
ATOM 736 O O . LEU A 1 100 ? -9.775 0.389 5.968 1.00 82.38 100 LEU A O 1
ATOM 740 N N . SER A 1 101 ? -9.249 2.566 6.260 1.00 75.38 101 SER A N 1
ATOM 741 C CA . SER A 1 101 ? -9.144 2.534 7.724 1.00 75.38 101 SER A CA 1
ATOM 742 C C . SER A 1 101 ? -10.446 2.923 8.435 1.00 75.38 101 SER A C 1
ATOM 744 O O . SER A 1 101 ? -10.556 2.708 9.638 1.00 75.38 101 SER A O 1
ATOM 746 N N . GLY A 1 102 ? -11.410 3.516 7.722 1.00 64.44 102 GLY A N 1
ATOM 747 C CA . GLY A 1 102 ? -12.674 4.022 8.271 1.00 64.44 102 GLY A CA 1
ATOM 748 C C . GLY A 1 102 ? -13.836 3.021 8.363 1.00 64.44 102 GLY A C 1
ATOM 749 O O . GLY A 1 102 ? -14.953 3.466 8.629 1.00 64.44 102 GLY A O 1
ATOM 750 N N . ASP A 1 103 ? -13.598 1.723 8.132 1.00 50.38 103 ASP A N 1
ATOM 751 C CA . ASP A 1 103 ? -14.605 0.642 8.201 1.00 50.38 103 ASP A CA 1
ATOM 752 C C . ASP A 1 103 ? -14.514 -0.157 9.514 1.00 50.38 103 ASP A C 1
ATOM 754 O O . ASP A 1 103 ? -13.392 -0.603 9.859 1.00 50.38 103 ASP A O 1
#

Sequence (103 aa):
MCADADLLESLTELMTLEGVAVTPNPEPTAADPTLVVAAADAWPPGWTLASLHARFCRFPCILLSGSALAGDFAAAGFQRGYFVQLPTTPRAILCLVEELSGD

Foldseek 3Di:
DDPVVVLVVVLCVVCVVVVHDDDPPDDPPDDQDQEEEEEQVDDDPPDHLVSCLVRALAHAYEYEYQDPPDDQVSQVSHPHGHYDHPPDHSVVVVVVVCVSNVD

Mean predicted aligned error: 5.62 Å

Solvent-accessible surface area (backbone atoms only — not comparable to full-atom values): 6319 Å² total; per-residue (Å²): 136,60,75,65,56,60,45,51,49,53,34,49,52,52,37,47,74,75,68,44,89,78,75,80,87,64,60,101,79,55,80,88,65,84,60,46,79,45,50,74,82,66,62,59,93,95,55,46,73,68,55,48,42,74,74,40,25,87,28,38,32,39,38,34,34,65,51,90,86,63,51,58,76,76,20,63,75,27,77,46,40,36,57,45,64,44,89,74,56,52,66,61,53,48,55,53,50,52,68,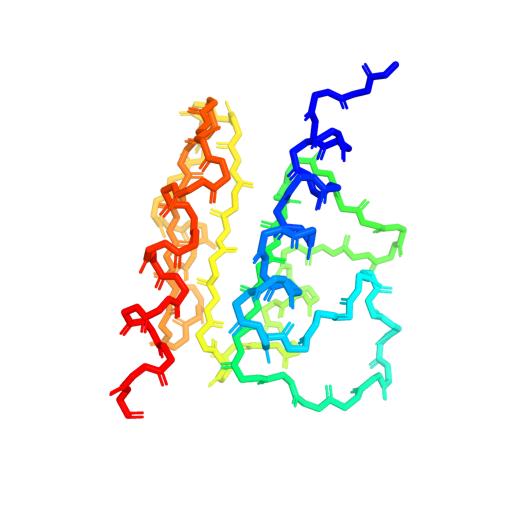68,66,74,116

=== Feature glossary ===
Each block in this record encodes a different view of the same protein. In brief:

Predicted aligned error. PAE(i, j) answers: if I align the predicted and true structures on residue i, how far off (in Å) do I expect residue j to be? A block-diagonal PAE matrix with low values on the blocks and high values off-diagonal is the signature of a multi-domain protein with confidently predicted domains but uncertain inter-domain orientation.

Contact-map, Ramachandran, and PAE plots. Plot images: a contact map (which residues are close in 3D, as an N×N binary image), a Ramachandran scatter (backbone torsion angles, revealing secondary-structure composition at a glance), and — for AlphaFold structures — a PAE heatmap (pairwise prediction confidence).

Backbone torsions (φ/ψ). φ (phi) and ψ (psi) are the two rotatable backbone dihedrals per residue: φ is the C(i-1)–N–Cα–C torsion, ψ is the N–Cα–C–N(i+1) torsion, both in degrees on (−180°, 180°]. α-helical residues cluster near (−60°, −45°); β-strand residues near (−120°, +130°). A Ramachandran plot is simply a scatter of (φ, ψ) for every residue.

Foldseek 3Di. A 3Di character summarizes, for each residue, the relative orientation of the Cα frame of its nearest spatial neighbor. Because it encodes fold topology rather than chemistry, 3Di alignments detect remote structural similarity that sequence alignment misses.

Radius of gyration, Cα contacts, bounding box. Three whole-structure scalars: the radius of gyration (RMS distance of Cα from centroid, in Å), the count of Cα–Cα contacts (pairs closer than 8 Å and separated by more than four residues in sequence — i.e. tertiary, not local, contacts), and the bounding-box dimensions. Together they distinguish compact globular folds from extended fibres or disordered chains.

Sequence. Sequence gives the chain of amino acids in standard one-letter code (A=alanine, C=cysteine, …, Y=tyrosine), read N→C. It is the only feature that is directly encoded by the gene; all structural features ar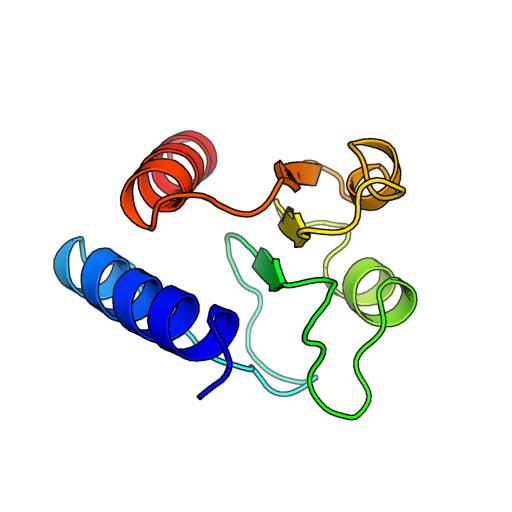e derived from the folded form of this sequence.

mmCIF coordinates. Atomic coordinates in PDBx/mmCIF format — the same representation the Protein Data Bank distributes. Each line of the _atom_site loop places one backbone atom in Cartesian space (units: ångströms, origin: arbitrary).

Secondary structure (3-state, P-SEA). Three-state secondary structure (P-SEA) collapses the eight DSSP classes into helix (a), strand (b), and coil (c). P-SEA assigns these from Cα geometry alone — distances and angles — without requiring backbone oxygens, so it works on any Cα trace.

InterPro / GO / CATH / organism. Functional annotations link the protein to curated databases. InterPro entries identify conserved domains and families by matching the sequence against member-database signatures (Pfam, PROSITE, CDD, …). Gene Ontology (GO) terms describe molecular function, biological process, and cellular component in a controlled vocabulary. CATH places the structure in a hierarchical fold classification (Class/Architecture/Topology/Homologous-superfamily). The organism is the source species.

B-factor. B-factor (Debye–Waller factor) reflects atomic displacement in the crystal lattice. It is an experimental observable (units Å²), not a prediction; low values mean the atom is pinned down, high values mean it moves or is heterogeneous across the crystal.

Rendered structure images. Structure images are PyMOL renders from six orthogonal camera directions. Cartoon representation draws helices as coils and strands as arrows; 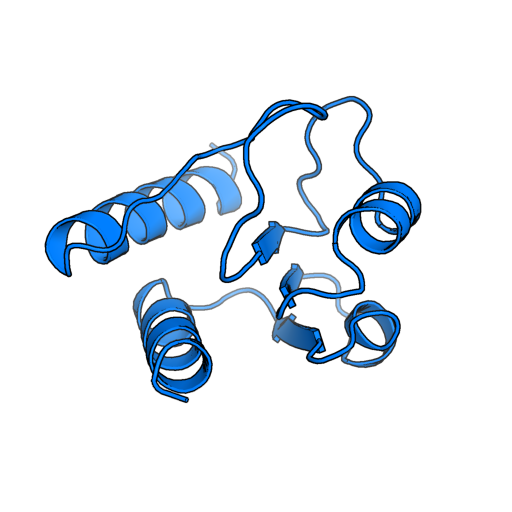sticks shows the backbone as bonds; surface shows the solvent-excluded envelope. Rainbow coloring maps sequence position to hue (blue→red, N→C); chain coloring assigns a distinct color per polypeptide.

Solvent-accessible surface area. Solvent-accessible surface area (SASA) is the area in Å² traced out by the centre of a 1.4 Å probe sphere (a water molecule) rolled over the protein's van der Waals surface (Shrake–Rupley / Lee–Richards construction). Buried residues have near-zero SASA; fully exposed residues can exceed 200 Å². The total SASA scales roughly with the number of surface residues.

Secondary structure (8-state, DSSP). The SS8 string is DSSP's per-residue secondary-structure call. α-helix (H) means an i→i+4 H-bond ladder; β-strand (E) means the residue participates in a β-sheet; 3₁₀ (G) and π (I) are tighter and wider helices; T/S are turns/bends; '-' is loop.

pLDDT. For AlphaFold models, the B-factor field carries pLDDT — the model's own estimate of local accuracy on a 0–100 scale. Regions with pLDDT<50 should be treated as essentially unmodeled; they often correspond to intrinsically disordered segments.

Nearest PDB structures. Nearest PDB neighbors are the top structural matches found by Foldseek when searching this structure against the entire Protein Data Bank. Each hit reports a TM-score (0 to 1; >0.5 almost always implies the same fold) and an E-value. These are *structural* homologs — they may share no detectable sequence similarity.